Protein AF-A0A8H7V6P5-F1 (afdb_monomer_lite)

Organism: NCBI:txid64648

pLDDT: mean 72.49, std 21.85, range [33.12, 98.0]

Foldseek 3Di:
DDDPVVVVVLVVVVVVVVVVVVVVPPDPDDDDDDDDDDDDDDDDPPPDDDDDDDDDDDDDDDDDPPPPPPPDQDPVRVVVVVVSVVVVVVVVVVVVLVVLQVVQPPHDPPPPDPVVSVVSSVVSVVVVVVVVVVVVVVVVVVCVVVVVD

Sequence (149 aa):
MFSEAEQNKLQSFLTDLEQDHFSQHQNIAESSTSKKRKDHKRKTPYDRKSNSPEEEFTSGRTGRARKQAHELLSEDQKKANHIASEQKRRANIKIGFDQLVDMVPTLDGSHRSESLVLQKSVDYIRDLVKDKDGLKERVRELQALLGEL

Secondary structure (DSSP, 8-state):
---HHHHHHHHHHHHHHHHHHHTTTT--S---------------TT------------------------PPPPHHHHHHHHHHHHHHHHHHHHHHHHHHHHH-TT--TT---HHHHHHHHHHHHHHHHHHHHHHHHHHHHHHHHTT--

InterPro domains:
  IPR011598 Myc-type, basic helix-loop-helix (bHLH) domain [PF00010] (78-128)
  IPR011598 Myc-type, basic helix-loop-helix (bHLH) domain [PS50888] (77-128)
  IPR011598 Myc-type, basic helix-loop-helix (bHLH) domain [SM00353] (83-134)
  IPR036638 Helix-loop-helix DNA-binding domain superfamily [G3DSA:4.10.280.10] (66-144)
  IPR036638 Helix-loop-helix DNA-binding domain superfamily [SSF47459] (76-144)
  IPR052207 Max-like/E-box-binding transcription factors [PTHR15741] (22-149)

Radius of gyration: 27.98 Å; chains: 1; bounding box: 69×54×68 Å

Structure (mmCIF, N/CA/C/O backbone):
data_AF-A0A8H7V6P5-F1
#
_entry.id   AF-A0A8H7V6P5-F1
#
loop_
_atom_site.group_PDB
_atom_site.id
_atom_site.type_symbol
_atom_site.label_atom_id
_atom_site.label_alt_id
_atom_site.label_comp_id
_atom_site.label_asym_id
_atom_site.label_entity_id
_atom_site.label_seq_id
_atom_site.pdbx_PDB_ins_code
_atom_site.Cartn_x
_atom_site.Cartn_y
_atom_site.Cartn_z
_atom_site.occupancy
_atom_site.B_iso_or_equiv
_atom_site.auth_seq_id
_atom_site.auth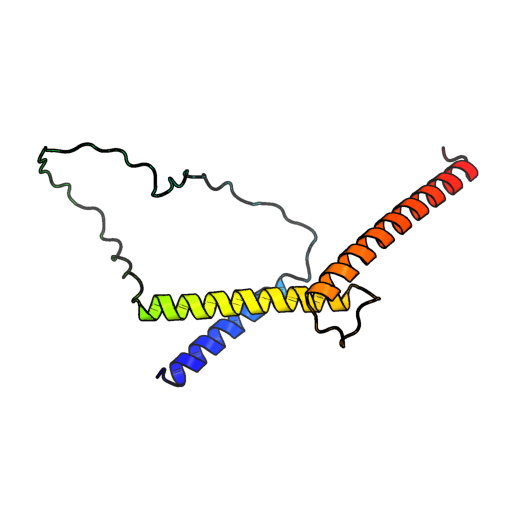_comp_id
_atom_site.auth_asym_id
_atom_site.auth_atom_id
_atom_site.pdbx_PDB_model_num
ATOM 1 N N . MET A 1 1 ? 26.527 -8.865 -29.027 1.00 46.03 1 MET A N 1
ATOM 2 C CA . MET A 1 1 ? 25.716 -9.715 -28.130 1.00 46.03 1 MET A CA 1
ATOM 3 C C . MET A 1 1 ? 26.620 -10.126 -26.983 1.00 46.03 1 MET A C 1
ATOM 5 O O . MET A 1 1 ? 27.758 -10.474 -27.267 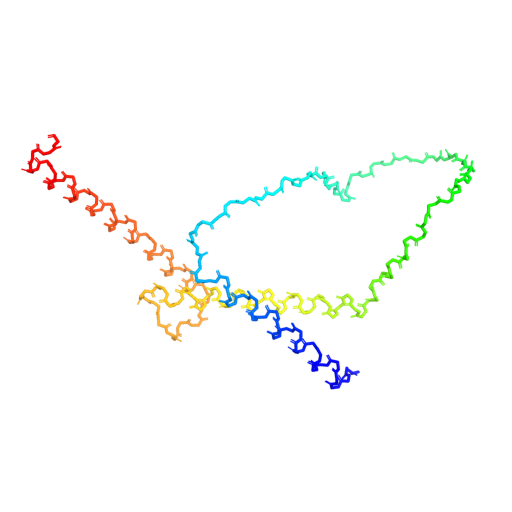1.00 46.03 1 MET A O 1
ATOM 9 N N . PHE A 1 2 ? 26.177 -9.990 -25.732 1.00 58.06 2 PHE A N 1
ATOM 10 C CA . PHE A 1 2 ? 26.990 -10.363 -24.567 1.00 58.06 2 PHE A CA 1
ATOM 11 C C . PHE A 1 2 ? 27.263 -11.861 -24.560 1.00 58.06 2 PHE A C 1
ATOM 13 O O . PHE A 1 2 ? 26.375 -12.643 -24.910 1.00 58.06 2 PHE A O 1
ATOM 20 N N . SER A 1 3 ? 28.470 -12.238 -24.147 1.00 76.69 3 SER A N 1
ATOM 21 C CA . SER A 1 3 ? 28.814 -13.644 -23.973 1.00 76.69 3 SER A CA 1
ATOM 22 C C . SER A 1 3 ? 28.005 -14.247 -22.824 1.00 76.69 3 SER A C 1
ATOM 24 O O . SER A 1 3 ? 27.637 -13.567 -21.864 1.00 76.69 3 SER A O 1
ATOM 26 N N . GLU A 1 4 ? 27.728 -15.542 -22.909 1.00 70.31 4 GLU A N 1
ATOM 27 C CA . GLU A 1 4 ? 26.995 -16.286 -21.880 1.00 70.31 4 GLU A CA 1
ATOM 28 C C . GLU A 1 4 ? 27.683 -16.189 -20.503 1.00 70.31 4 GLU A C 1
ATOM 30 O O . GLU A 1 4 ? 27.028 -16.084 -19.470 1.00 70.31 4 GLU A O 1
ATOM 35 N N . ALA A 1 5 ? 29.016 -16.077 -20.489 1.00 71.31 5 ALA A N 1
ATOM 36 C CA . ALA A 1 5 ? 29.808 -15.865 -19.280 1.00 71.31 5 ALA A CA 1
ATOM 37 C C . ALA A 1 5 ? 29.529 -14.514 -18.595 1.00 71.31 5 ALA A C 1
ATOM 39 O O . ALA A 1 5 ? 29.491 -14.436 -17.367 1.00 71.31 5 ALA A O 1
ATOM 40 N N . GLU A 1 6 ? 29.307 -13.445 -19.363 1.00 67.31 6 GLU A N 1
ATOM 41 C CA . GLU A 1 6 ? 28.990 -12.120 -18.816 1.00 67.31 6 GLU A CA 1
ATOM 42 C C . GLU A 1 6 ? 27.557 -12.058 -18.289 1.00 67.31 6 GLU A C 1
ATOM 44 O O . GLU A 1 6 ? 27.307 -11.439 -17.254 1.00 67.31 6 GLU A O 1
ATOM 49 N N . GLN A 1 7 ? 26.628 -12.747 -18.955 1.00 68.81 7 GLN A N 1
ATOM 50 C CA . GLN A 1 7 ? 25.246 -12.871 -18.490 1.00 68.81 7 GLN A CA 1
ATOM 51 C C . GLN A 1 7 ? 25.179 -13.661 -17.180 1.00 68.81 7 GLN A C 1
ATOM 53 O O . GLN A 1 7 ? 24.533 -13.216 -16.234 1.00 68.81 7 GLN A O 1
ATOM 58 N N . ASN A 1 8 ? 25.929 -14.760 -17.081 1.00 70.88 8 ASN A N 1
ATOM 59 C CA . ASN A 1 8 ? 26.011 -15.561 -15.861 1.00 70.88 8 ASN A CA 1
ATOM 60 C C . ASN A 1 8 ? 26.677 -14.799 -14.711 1.00 70.88 8 ASN A C 1
ATOM 62 O O . ASN A 1 8 ? 26.223 -14.897 -13.577 1.00 70.88 8 ASN A O 1
ATOM 66 N N . LYS A 1 9 ? 27.695 -13.978 -14.994 1.00 72.56 9 LYS A N 1
ATOM 67 C CA . LYS A 1 9 ? 28.352 -13.138 -13.980 1.00 72.56 9 LYS A CA 1
ATOM 68 C C . LYS A 1 9 ? 27.453 -12.008 -13.469 1.00 72.56 9 LYS A C 1
ATOM 70 O O . LYS A 1 9 ? 27.535 -11.631 -12.303 1.00 72.56 9 LYS A O 1
ATOM 75 N N . LEU A 1 10 ? 26.594 -11.461 -14.329 1.00 66.62 10 LEU A N 1
ATOM 76 C CA . LEU A 1 10 ? 25.586 -10.478 -13.926 1.00 66.62 10 LEU A CA 1
ATOM 77 C C . LEU A 1 10 ? 24.450 -11.131 -13.136 1.00 66.62 10 LEU A C 1
ATOM 79 O O . LEU A 1 10 ? 24.014 -10.566 -12.139 1.00 66.62 10 LEU A O 1
ATOM 83 N N . GLN A 1 11 ? 24.011 -12.324 -13.538 1.00 70.19 11 GLN A N 1
ATOM 84 C CA . GLN A 1 11 ? 23.013 -13.101 -12.803 1.00 70.19 11 GLN A CA 1
ATOM 85 C C . GLN A 1 11 ? 23.523 -13.515 -11.421 1.00 70.19 11 GLN A C 1
ATOM 87 O O . GLN A 1 11 ? 22.825 -13.302 -10.432 1.00 70.19 11 GLN A O 1
ATOM 92 N N . SER A 1 12 ? 24.760 -14.010 -11.319 1.00 72.06 12 SER A N 1
ATOM 93 C CA . SER A 1 12 ? 25.358 -14.354 -10.027 1.00 72.06 12 SER A CA 1
ATOM 94 C C . SER A 1 12 ? 25.499 -13.121 -9.133 1.00 72.06 12 SER A C 1
ATOM 96 O O . SER A 1 12 ? 25.123 -13.169 -7.971 1.00 72.06 12 SER A O 1
ATOM 98 N N . PHE A 1 13 ? 25.928 -11.979 -9.684 1.00 73.94 13 PHE A N 1
ATOM 99 C CA . PHE A 1 13 ? 26.029 -10.727 -8.929 1.00 73.94 13 PHE A CA 1
ATOM 100 C C . PHE A 1 13 ? 24.670 -10.213 -8.432 1.00 73.94 13 PHE A C 1
ATOM 102 O O . PHE A 1 13 ? 24.579 -9.694 -7.325 1.00 73.94 13 PHE A O 1
ATOM 109 N N . LEU A 1 14 ? 23.609 -10.347 -9.232 1.00 65.00 14 LEU A N 1
ATOM 110 C CA . LEU A 1 14 ? 22.256 -9.981 -8.809 1.00 65.00 14 LEU A CA 1
ATOM 111 C C . LEU A 1 14 ? 21.725 -10.923 -7.720 1.00 65.00 14 LEU A C 1
ATOM 113 O O . LEU A 1 14 ? 21.106 -10.440 -6.776 1.00 65.00 14 LEU A O 1
ATOM 117 N N . THR A 1 15 ? 22.026 -12.219 -7.822 1.00 70.38 15 THR A N 1
ATOM 118 C CA . THR A 1 15 ? 21.605 -13.250 -6.859 1.00 70.38 15 THR A CA 1
ATOM 119 C C . THR A 1 15 ? 22.323 -13.094 -5.513 1.00 70.38 15 THR A C 1
ATOM 121 O O . THR A 1 15 ? 21.679 -13.092 -4.466 1.00 70.38 15 THR A O 1
ATOM 124 N N . ASP A 1 16 ? 23.640 -12.864 -5.524 1.00 67.44 16 ASP A N 1
ATOM 125 C CA . ASP A 1 16 ? 24.440 -12.648 -4.308 1.00 67.44 16 ASP A CA 1
ATOM 126 C C . ASP A 1 16 ? 23.986 -11.385 -3.546 1.00 67.44 16 ASP A C 1
ATOM 128 O O . ASP A 1 16 ? 23.982 -11.349 -2.317 1.00 67.44 16 ASP A O 1
ATOM 132 N N . LEU A 1 17 ? 23.531 -10.352 -4.265 1.00 58.09 17 LEU A N 1
ATOM 133 C CA . LEU A 1 17 ? 22.974 -9.130 -3.672 1.00 58.09 17 LEU A CA 1
ATOM 134 C C . LEU A 1 17 ? 21.540 -9.283 -3.148 1.00 58.09 17 LEU A C 1
ATOM 136 O O . LEU A 1 17 ? 21.101 -8.462 -2.342 1.00 58.09 17 LEU A O 1
ATOM 140 N N . GLU A 1 18 ? 20.795 -10.282 -3.613 1.00 58.38 18 GLU A N 1
ATOM 141 C CA . GLU A 1 18 ? 19.453 -10.603 -3.119 1.00 58.38 18 GLU A CA 1
ATOM 142 C C . GLU A 1 18 ? 19.533 -11.301 -1.747 1.00 58.38 18 GLU A C 1
ATOM 144 O O . GLU A 1 18 ? 18.703 -11.064 -0.866 1.00 58.38 18 GLU A O 1
ATOM 149 N N . GLN A 1 19 ? 20.607 -12.063 -1.512 1.00 57.09 19 GLN A N 1
ATOM 150 C CA . GLN A 1 19 ? 20.870 -12.778 -0.259 1.00 57.09 19 GLN A CA 1
ATOM 151 C C . GLN A 1 19 ? 21.160 -11.848 0.937 1.00 57.09 19 GLN A C 1
ATOM 153 O O . GLN A 1 19 ? 20.734 -12.133 2.061 1.00 57.09 19 GLN A O 1
ATOM 158 N N . ASP A 1 20 ? 21.782 -10.689 0.698 1.00 49.03 20 ASP A N 1
ATOM 159 C CA . ASP A 1 20 ? 22.029 -9.666 1.729 1.00 49.03 20 ASP A CA 1
ATOM 160 C C . ASP A 1 20 ? 20.733 -9.013 2.256 1.00 49.03 20 ASP A C 1
ATOM 162 O O . ASP A 1 20 ? 20.680 -8.552 3.400 1.00 49.03 20 ASP A O 1
ATOM 166 N N . HIS A 1 21 ? 19.656 -9.001 1.461 1.00 54.16 21 HIS A N 1
ATOM 167 C CA . HIS A 1 21 ? 18.369 -8.420 1.862 1.00 54.16 21 HIS A CA 1
ATOM 168 C C . HIS A 1 21 ? 17.497 -9.378 2.692 1.00 54.16 21 HIS A C 1
ATOM 170 O O . HIS A 1 21 ? 16.673 -8.911 3.479 1.00 54.16 21 HIS A O 1
ATOM 176 N N . PHE A 1 22 ? 17.704 -10.697 2.587 1.00 46.94 22 PHE A N 1
ATOM 177 C CA . PHE A 1 22 ? 16.963 -11.685 3.384 1.00 46.94 22 PHE A CA 1
ATOM 178 C C . PHE A 1 22 ? 17.446 -11.740 4.846 1.00 46.94 22 PHE A C 1
ATOM 180 O O . PHE A 1 22 ? 16.656 -11.982 5.757 1.00 46.94 22 PHE A O 1
ATOM 187 N N . SER A 1 23 ? 18.723 -11.427 5.102 1.00 41.47 23 SER A N 1
ATOM 188 C CA . SER A 1 23 ? 19.308 -11.497 6.453 1.00 41.47 23 SER A CA 1
ATOM 189 C C . SER A 1 23 ? 19.011 -10.280 7.344 1.00 41.47 23 SER A C 1
ATOM 191 O O . SER A 1 23 ? 19.127 -10.381 8.564 1.00 41.47 23 SER A O 1
ATOM 193 N N . GLN A 1 24 ? 18.597 -9.131 6.789 1.00 48.16 24 GLN A N 1
ATOM 194 C CA . GLN A 1 24 ? 18.279 -7.943 7.603 1.00 48.16 24 GLN A CA 1
ATOM 195 C C . GLN A 1 24 ? 16.867 -7.943 8.211 1.00 48.16 24 GLN A C 1
ATOM 197 O O . GLN A 1 24 ? 16.612 -7.178 9.138 1.00 48.16 24 GLN A O 1
ATOM 202 N N . HIS A 1 25 ? 15.951 -8.804 7.760 1.00 52.47 25 HIS A N 1
ATOM 203 C CA . HIS A 1 25 ? 14.535 -8.719 8.145 1.00 52.47 25 HIS A CA 1
ATOM 204 C C . HIS A 1 25 ? 14.090 -9.650 9.287 1.00 52.47 25 HIS A C 1
ATOM 206 O O . HIS A 1 25 ? 12.899 -9.913 9.428 1.00 52.47 25 HIS A O 1
ATOM 212 N N . GLN A 1 26 ? 15.007 -10.078 10.164 1.00 47.31 26 GLN A N 1
ATOM 213 C CA . GLN A 1 26 ? 14.635 -10.684 11.457 1.00 47.31 26 GLN A CA 1
ATOM 214 C C . GLN A 1 26 ? 14.939 -9.828 12.696 1.00 47.31 26 GLN A C 1
ATOM 216 O O . GLN A 1 26 ? 14.589 -10.239 13.794 1.00 47.31 26 GLN A O 1
ATOM 221 N N . ASN A 1 27 ? 15.508 -8.625 12.565 1.00 45.28 27 ASN A N 1
ATOM 222 C CA . ASN A 1 27 ? 15.799 -7.776 13.728 1.00 45.28 27 ASN A CA 1
ATOM 223 C C . ASN A 1 27 ? 15.503 -6.295 13.437 1.00 45.28 27 ASN A C 1
ATOM 225 O O . ASN A 1 27 ? 16.402 -5.519 13.132 1.00 45.28 27 ASN A O 1
ATOM 229 N N . ILE A 1 28 ? 14.231 -5.890 13.542 1.00 46.59 28 ILE A N 1
ATOM 230 C CA . ILE A 1 28 ? 13.832 -4.470 13.6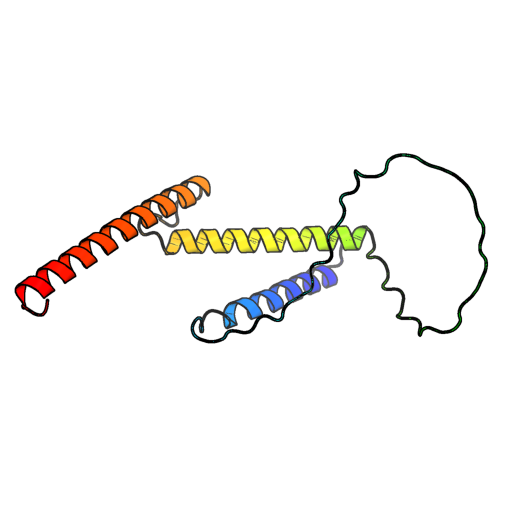27 1.00 46.59 28 ILE A CA 1
ATOM 231 C C . ILE A 1 28 ? 13.448 -4.171 15.080 1.00 46.59 28 ILE A C 1
ATOM 233 O O . ILE A 1 28 ? 12.313 -3.848 15.412 1.00 46.59 28 ILE A O 1
ATOM 237 N N . ALA A 1 29 ? 14.418 -4.321 15.967 1.00 43.47 29 ALA A N 1
ATOM 238 C CA . ALA A 1 29 ? 14.453 -3.659 17.257 1.00 43.47 29 ALA A CA 1
ATOM 239 C C . ALA A 1 29 ? 15.937 -3.474 17.572 1.00 43.47 29 ALA A C 1
ATOM 241 O O . ALA A 1 29 ? 16.688 -4.437 17.539 1.00 43.47 29 ALA A O 1
ATOM 242 N N . GLU A 1 30 ? 16.340 -2.232 17.836 1.00 44.62 30 GLU A N 1
ATOM 243 C CA . GLU A 1 30 ? 17.693 -1.841 18.258 1.00 44.62 30 GLU A CA 1
ATOM 244 C C . GLU A 1 30 ? 18.752 -1.730 17.143 1.00 44.62 30 GLU A C 1
ATOM 246 O O . GLU A 1 30 ? 19.483 -2.656 16.819 1.00 44.62 30 GLU A O 1
ATOM 251 N N . SER A 1 31 ? 18.920 -0.519 16.600 1.00 33.12 31 SER A N 1
ATOM 252 C CA . SER A 1 31 ? 20.151 0.256 16.833 1.00 33.12 31 SER A CA 1
ATOM 253 C C . SER A 1 31 ? 20.241 1.468 15.901 1.00 33.12 31 SER A C 1
ATOM 255 O O . SER A 1 31 ? 20.385 1.392 14.681 1.00 33.12 31 SER A O 1
ATOM 257 N N . SER A 1 32 ? 20.179 2.632 16.529 1.00 43.91 32 SER A N 1
ATOM 258 C CA . SER A 1 32 ? 20.582 3.930 16.012 1.00 43.91 32 SER A CA 1
ATOM 259 C C . SER A 1 32 ? 22.089 3.998 15.731 1.00 43.91 32 SER A C 1
ATOM 261 O O . SER A 1 32 ? 22.877 3.703 16.619 1.00 43.91 32 SER A O 1
ATOM 263 N N . THR A 1 33 ? 22.500 4.510 14.563 1.00 40.19 33 THR A N 1
ATOM 264 C CA . THR A 1 33 ? 23.521 5.580 14.416 1.00 40.19 33 THR A CA 1
ATOM 265 C C . THR A 1 33 ? 23.753 5.918 12.934 1.00 40.19 33 THR A C 1
ATOM 267 O O . THR A 1 33 ? 24.502 5.252 12.227 1.00 40.19 33 THR A O 1
ATOM 270 N N . SER A 1 34 ? 23.160 7.011 12.441 1.00 42.16 34 SER A N 1
ATOM 271 C CA . SER A 1 34 ? 23.482 7.553 11.110 1.00 42.16 34 SER A CA 1
ATOM 272 C C . SER A 1 34 ? 24.331 8.820 11.216 1.00 42.16 34 SER A C 1
ATOM 274 O O . SER A 1 34 ? 23.905 9.852 11.734 1.00 42.16 34 SER A O 1
ATOM 276 N N . LYS A 1 35 ? 25.567 8.717 10.714 1.00 44.09 35 LYS A N 1
ATOM 277 C CA . LYS A 1 35 ? 26.573 9.783 10.614 1.00 44.09 35 LYS A CA 1
ATOM 278 C C . LYS A 1 35 ? 26.090 10.911 9.688 1.00 44.09 35 LYS A C 1
ATOM 280 O O . LYS A 1 35 ? 25.768 10.681 8.525 1.00 44.09 35 LYS A O 1
ATOM 285 N N . LYS A 1 36 ? 26.121 12.145 10.201 1.00 40.69 36 LYS A N 1
ATOM 286 C CA . LYS A 1 36 ? 25.863 13.416 9.496 1.00 40.69 36 LYS A CA 1
ATOM 287 C C . LYS A 1 36 ? 26.733 13.533 8.230 1.00 40.69 36 LYS A C 1
ATOM 289 O O . LYS A 1 36 ? 27.952 13.669 8.332 1.00 40.69 36 LYS A O 1
ATOM 294 N N . ARG A 1 37 ? 26.128 13.531 7.038 1.00 47.56 37 ARG A N 1
ATOM 295 C CA . ARG A 1 37 ? 26.798 13.929 5.784 1.00 47.56 37 ARG A CA 1
ATOM 296 C C . ARG A 1 37 ? 26.503 15.411 5.518 1.00 47.56 37 ARG A C 1
ATOM 298 O O . ARG A 1 37 ? 25.374 15.849 5.686 1.00 47.56 37 ARG A O 1
ATOM 305 N N . LYS A 1 38 ? 27.533 16.192 5.167 1.00 43.31 38 LYS A N 1
ATOM 306 C CA . LYS A 1 38 ? 27.429 17.628 4.842 1.00 43.31 38 LYS A CA 1
ATOM 307 C C . LYS A 1 38 ? 26.786 17.819 3.465 1.00 43.31 38 LYS A C 1
ATOM 309 O O . LYS A 1 38 ? 27.406 17.473 2.459 1.00 43.31 38 LYS A O 1
ATOM 314 N N . ASP A 1 39 ? 25.613 18.441 3.430 1.00 43.81 39 ASP A N 1
ATOM 315 C CA . ASP A 1 39 ? 24.960 18.893 2.201 1.00 43.81 39 ASP A CA 1
ATOM 316 C C . ASP A 1 39 ? 25.795 19.967 1.493 1.00 43.81 39 ASP A C 1
ATOM 318 O O . ASP A 1 39 ? 25.996 21.069 2.003 1.00 43.81 39 ASP A O 1
ATOM 322 N N . HIS A 1 40 ? 26.281 19.653 0.293 1.00 50.56 40 HIS A N 1
ATOM 323 C CA . HIS A 1 40 ? 26.742 20.663 -0.656 1.00 50.56 40 HIS A CA 1
ATOM 324 C C . HIS A 1 40 ? 25.586 20.971 -1.609 1.00 50.56 40 HIS A C 1
ATOM 326 O O . HIS A 1 40 ? 25.172 20.108 -2.385 1.00 50.56 40 HIS A O 1
ATOM 332 N N . LYS A 1 41 ? 25.063 22.205 -1.536 1.00 49.69 41 LYS A N 1
ATOM 333 C CA . LYS A 1 41 ? 24.037 22.754 -2.439 1.00 49.69 41 LYS A CA 1
ATOM 334 C C . LYS A 1 41 ? 24.413 22.479 -3.902 1.00 49.69 41 LYS A C 1
ATOM 336 O O . LYS A 1 41 ? 25.325 23.105 -4.440 1.00 49.69 41 LYS A O 1
ATOM 341 N N . ARG A 1 42 ? 23.684 21.570 -4.554 1.00 45.53 42 ARG A N 1
ATOM 342 C CA . ARG A 1 42 ? 23.707 21.388 -6.010 1.00 45.53 42 ARG A CA 1
ATOM 343 C C . ARG A 1 42 ? 23.030 22.599 -6.657 1.00 45.53 42 ARG A C 1
ATOM 345 O O . ARG A 1 42 ? 21.831 22.788 -6.487 1.00 45.53 42 ARG A O 1
ATOM 352 N N . LYS A 1 43 ? 23.801 23.430 -7.362 1.00 47.28 43 LYS A N 1
ATOM 353 C CA . LYS A 1 43 ? 23.262 24.478 -8.242 1.00 47.28 43 LYS A CA 1
ATOM 354 C C . LYS A 1 43 ? 22.708 23.827 -9.513 1.00 47.28 43 LYS A C 1
ATOM 356 O O . LYS A 1 43 ? 23.331 22.917 -10.056 1.00 47.28 43 LYS A O 1
ATOM 361 N N . THR A 1 44 ? 21.533 24.269 -9.945 1.00 52.91 44 THR A N 1
ATOM 362 C CA . THR A 1 44 ? 20.838 23.805 -11.149 1.00 52.91 44 THR A CA 1
ATOM 363 C C . THR A 1 44 ? 21.413 24.489 -12.406 1.00 52.91 44 THR A C 1
ATOM 365 O O . THR A 1 44 ? 21.922 25.606 -12.306 1.00 52.91 44 THR A O 1
ATOM 368 N N . PRO A 1 45 ? 21.358 23.863 -13.598 1.00 56.16 45 PRO A N 1
ATOM 369 C CA . PRO A 1 45 ? 22.056 24.357 -14.798 1.00 56.16 45 PRO A CA 1
ATOM 370 C C . PRO A 1 45 ? 21.498 25.628 -15.468 1.00 56.16 45 PRO A C 1
ATOM 372 O O . PRO A 1 45 ? 22.028 26.027 -16.499 1.00 56.16 45 PRO A O 1
ATOM 375 N N . TYR A 1 46 ? 20.452 26.265 -14.932 1.00 46.31 46 TYR A N 1
ATOM 376 C CA . TYR A 1 46 ? 19.761 27.378 -15.606 1.00 46.31 46 TYR A CA 1
ATOM 377 C C . TYR A 1 46 ? 20.201 28.786 -15.158 1.00 46.31 46 TYR A C 1
ATOM 379 O O . TYR A 1 46 ? 19.800 29.769 -15.774 1.00 46.31 46 TYR A O 1
ATOM 387 N N . ASP A 1 47 ? 21.076 28.909 -14.154 1.00 54.97 47 ASP A N 1
ATOM 388 C CA . ASP A 1 47 ? 21.528 30.203 -13.614 1.00 54.97 47 ASP A CA 1
ATOM 389 C C . ASP A 1 47 ? 22.911 30.638 -14.136 1.00 54.97 47 ASP A C 1
ATOM 391 O O . ASP A 1 47 ? 23.873 30.773 -13.374 1.00 54.97 47 ASP A O 1
ATOM 395 N N . ARG A 1 48 ? 23.047 30.908 -15.443 1.00 48.59 48 ARG A N 1
ATOM 396 C CA . ARG A 1 48 ? 24.224 31.651 -15.937 1.00 48.59 48 ARG A CA 1
ATOM 397 C C . ARG A 1 48 ? 23.853 32.764 -16.913 1.00 48.59 48 ARG A C 1
ATOM 399 O O . ARG A 1 48 ? 23.814 32.584 -18.125 1.00 48.59 48 ARG A O 1
ATOM 406 N N . LYS A 1 49 ? 23.631 33.948 -16.338 1.00 42.09 49 LYS A N 1
ATOM 407 C CA . LYS A 1 49 ? 23.613 35.244 -17.025 1.00 42.09 49 LYS A CA 1
ATOM 408 C C . LYS A 1 49 ? 25.038 35.598 -17.503 1.00 42.09 49 LYS A C 1
ATOM 410 O O . LYS A 1 49 ? 25.997 35.480 -16.747 1.00 42.09 49 LYS A O 1
ATOM 415 N N . SER A 1 50 ? 25.113 36.001 -18.769 1.00 45.16 50 SER A N 1
ATOM 416 C CA . SER A 1 50 ? 26.184 36.682 -19.520 1.00 45.16 50 SER A CA 1
ATOM 417 C C . SER A 1 50 ? 27.266 37.437 -18.723 1.00 45.16 50 SER A C 1
ATOM 419 O O . SER A 1 50 ? 26.934 38.390 -18.023 1.00 45.16 50 SER A O 1
ATOM 421 N N . ASN A 1 51 ? 28.545 37.100 -18.960 1.00 35.41 51 ASN A N 1
ATOM 422 C CA . ASN A 1 51 ? 29.601 38.050 -19.369 1.00 35.41 51 ASN A CA 1
ATOM 423 C C . ASN A 1 51 ? 30.902 37.314 -19.775 1.00 35.41 51 ASN A C 1
ATOM 425 O O . ASN A 1 51 ? 31.285 36.331 -19.144 1.00 35.41 51 ASN A O 1
ATOM 429 N N . SER A 1 52 ? 31.563 37.820 -20.818 1.00 39.19 52 SER A N 1
ATOM 430 C CA . SER A 1 52 ? 32.925 37.503 -21.311 1.00 39.19 52 SER A CA 1
ATOM 431 C C . SER A 1 52 ? 33.745 38.818 -21.291 1.00 39.19 52 SER A C 1
ATOM 433 O O . SER A 1 52 ? 33.085 39.856 -21.164 1.00 39.19 52 SER A O 1
ATOM 435 N N . PRO A 1 53 ? 35.078 38.880 -21.530 1.00 53.81 53 PRO A N 1
ATOM 436 C CA . PRO A 1 53 ? 36.120 37.841 -21.634 1.00 53.81 53 PRO A CA 1
ATOM 437 C C . PRO A 1 53 ? 37.434 38.178 -20.846 1.00 53.81 53 PRO A C 1
ATOM 439 O O . PRO A 1 53 ? 37.528 39.216 -20.204 1.00 53.81 53 PRO A O 1
ATOM 442 N N . GLU A 1 54 ? 38.440 37.299 -20.988 1.00 36.44 54 GLU A N 1
ATOM 443 C CA . GLU A 1 54 ? 39.902 37.476 -20.766 1.00 36.44 54 GLU A CA 1
ATOM 444 C C . GLU A 1 54 ? 40.501 37.334 -19.350 1.00 36.44 54 GLU A C 1
ATOM 446 O O . GLU A 1 54 ? 40.060 37.964 -18.396 1.00 36.44 54 GLU A O 1
ATOM 451 N N . GLU A 1 55 ? 41.506 36.444 -19.250 1.00 34.47 55 GLU A N 1
ATOM 452 C CA . GLU A 1 55 ? 42.830 36.613 -18.602 1.00 34.47 55 GLU A CA 1
ATOM 453 C C . GLU A 1 55 ? 43.520 35.231 -18.484 1.00 34.47 55 GLU A C 1
ATOM 455 O O . GLU A 1 55 ? 43.007 34.289 -17.870 1.00 34.47 55 GLU A O 1
ATOM 460 N N . GLU A 1 56 ? 44.684 35.102 -19.124 1.00 41.19 56 GLU A N 1
ATOM 461 C CA . GLU A 1 56 ? 45.608 33.970 -19.011 1.00 41.19 56 GLU A CA 1
ATOM 462 C C . GLU A 1 56 ? 46.257 33.932 -17.621 1.00 41.19 56 GLU A C 1
ATOM 464 O O . GLU A 1 56 ? 46.778 34.941 -17.165 1.00 41.19 56 GLU A O 1
ATOM 469 N N . PHE A 1 57 ? 46.356 32.758 -16.984 1.00 39.59 57 PHE A N 1
ATOM 470 C CA . PHE A 1 57 ? 47.357 32.542 -15.932 1.00 39.59 57 PHE A CA 1
ATOM 471 C C . PHE A 1 57 ? 47.954 31.138 -15.996 1.00 39.59 57 PHE A C 1
ATOM 473 O O . PHE A 1 57 ? 47.339 30.126 -15.654 1.00 39.59 57 PHE A O 1
ATOM 480 N N . THR A 1 58 ? 49.221 31.105 -16.396 1.00 47.38 58 THR A N 1
ATOM 481 C CA . THR A 1 58 ? 50.154 30.008 -16.168 1.00 47.38 58 THR A CA 1
ATOM 482 C C . THR A 1 58 ? 50.443 29.862 -14.672 1.00 47.38 58 THR A C 1
ATOM 484 O O . THR A 1 58 ? 50.743 30.850 -14.005 1.00 47.38 58 THR A O 1
ATOM 487 N N . SER A 1 59 ? 50.450 28.643 -14.137 1.00 39.75 59 SER A N 1
ATOM 488 C CA . SER A 1 59 ? 51.523 28.166 -13.244 1.00 39.75 59 SER A CA 1
ATOM 489 C C . SER A 1 59 ? 51.241 26.746 -12.765 1.00 39.75 59 SER A C 1
ATOM 491 O O . SER A 1 59 ? 50.189 26.420 -12.216 1.00 39.75 59 SER A O 1
ATOM 493 N N . GLY A 1 60 ? 52.226 25.881 -12.990 1.00 43.94 60 GLY A N 1
ATOM 494 C CA . GLY A 1 60 ? 52.222 24.520 -12.491 1.00 43.94 60 GLY A CA 1
ATOM 495 C C . GLY A 1 60 ? 52.284 24.471 -10.967 1.00 43.94 60 GLY A C 1
ATOM 496 O O . GLY A 1 60 ? 52.958 25.271 -10.320 1.00 43.94 60 GLY A O 1
ATOM 497 N N . ARG A 1 61 ? 51.643 23.449 -10.398 1.00 43.62 61 ARG A N 1
ATOM 498 C CA . ARG A 1 61 ? 52.010 22.915 -9.088 1.00 43.62 61 ARG A CA 1
ATOM 499 C C . ARG A 1 61 ? 52.128 21.404 -9.163 1.00 43.62 61 ARG A C 1
ATOM 501 O O . ARG A 1 61 ? 51.239 20.682 -9.605 1.00 43.62 61 ARG A O 1
ATOM 508 N N . THR A 1 62 ? 53.308 20.992 -8.750 1.00 45.00 62 THR A N 1
ATOM 509 C CA . THR A 1 62 ? 53.864 19.658 -8.655 1.00 45.00 62 THR A CA 1
ATOM 510 C C . THR A 1 62 ? 53.049 18.740 -7.741 1.00 45.00 62 THR A C 1
ATOM 512 O O . THR A 1 62 ? 52.514 19.151 -6.714 1.00 45.00 62 THR A O 1
ATOM 515 N N . GLY A 1 63 ? 52.999 17.461 -8.126 1.00 49.12 63 GLY A N 1
ATOM 516 C CA . GLY A 1 63 ? 52.976 16.329 -7.199 1.00 49.12 63 GLY A CA 1
ATOM 517 C C . GLY A 1 63 ? 51.777 16.197 -6.258 1.00 49.12 63 GLY A C 1
ATOM 518 O O . GLY A 1 63 ? 51.938 16.253 -5.043 1.00 49.12 63 GLY A O 1
ATOM 519 N N . ARG A 1 64 ? 50.596 15.866 -6.789 1.00 47.62 64 ARG A N 1
ATOM 520 C CA . ARG A 1 64 ? 49.640 15.021 -6.054 1.00 47.62 64 ARG A CA 1
ATOM 521 C C . ARG A 1 64 ? 49.621 13.653 -6.713 1.00 47.62 64 ARG A C 1
ATOM 523 O O . ARG A 1 64 ? 49.395 13.564 -7.917 1.00 47.62 64 ARG A O 1
ATOM 530 N N . ALA A 1 65 ? 49.901 12.620 -5.917 1.00 52.50 65 ALA A N 1
ATOM 531 C CA . ALA A 1 65 ? 49.843 11.220 -6.311 1.00 52.50 65 ALA A CA 1
ATOM 532 C C . ALA A 1 65 ? 48.636 10.988 -7.223 1.00 52.50 65 ALA A C 1
ATOM 534 O O . ALA A 1 65 ? 47.500 11.298 -6.849 1.00 52.50 65 ALA A O 1
ATOM 535 N N . ARG A 1 66 ? 48.917 10.511 -8.440 1.00 54.69 66 ARG A N 1
ATOM 536 C CA . ARG A 1 66 ? 47.920 10.170 -9.449 1.00 54.69 66 ARG A CA 1
ATOM 537 C C . ARG A 1 66 ? 47.005 9.109 -8.846 1.00 54.69 66 ARG A C 1
ATOM 539 O O . ARG A 1 66 ? 47.305 7.922 -8.912 1.00 54.69 66 ARG A O 1
ATOM 546 N N . LYS A 1 67 ? 45.887 9.527 -8.247 1.00 56.50 67 LYS A N 1
ATOM 547 C CA . LYS A 1 67 ? 44.720 8.653 -8.180 1.00 56.50 67 LYS A CA 1
ATOM 548 C C . LYS A 1 67 ? 44.457 8.291 -9.631 1.00 56.50 67 LYS A C 1
ATOM 550 O O . LYS A 1 67 ? 44.276 9.202 -10.439 1.00 56.50 67 LYS A O 1
ATOM 555 N N . GLN A 1 68 ? 44.592 7.005 -9.951 1.00 56.12 68 GLN A N 1
ATOM 556 C CA . GLN A 1 68 ? 44.304 6.471 -11.276 1.00 56.12 68 GLN A CA 1
ATOM 557 C C . GLN A 1 68 ? 42.999 7.120 -11.719 1.00 56.12 68 GLN A C 1
ATOM 559 O O . GLN A 1 68 ? 42.025 7.095 -10.961 1.00 56.12 68 GLN A O 1
ATOM 564 N N . ALA A 1 69 ? 43.045 7.843 -12.839 1.00 53.72 69 ALA A N 1
ATOM 565 C CA . ALA A 1 69 ? 41.868 8.486 -13.387 1.00 53.72 69 ALA A CA 1
ATOM 566 C C . ALA A 1 69 ? 40.827 7.380 -13.511 1.00 53.72 69 ALA A C 1
ATOM 568 O O . ALA A 1 69 ? 41.029 6.448 -14.281 1.00 53.72 69 ALA A O 1
ATOM 569 N N . HIS A 1 70 ? 39.804 7.415 -12.655 1.00 59.31 70 HIS A N 1
ATOM 570 C CA . HIS A 1 70 ? 38.710 6.466 -12.730 1.00 59.31 70 HIS A CA 1
ATOM 571 C C . HIS A 1 70 ? 38.169 6.620 -14.143 1.00 59.31 70 HIS A C 1
ATOM 573 O O . HIS A 1 70 ? 37.644 7.689 -14.467 1.00 59.31 70 HIS A O 1
ATOM 579 N N . GLU A 1 71 ? 38.392 5.616 -14.992 1.00 65.62 71 GLU A N 1
ATOM 580 C CA . GLU A 1 71 ? 37.893 5.638 -16.356 1.00 65.62 71 GLU A CA 1
ATOM 581 C C . GLU A 1 71 ? 36.407 5.970 -16.275 1.00 65.62 71 GLU A C 1
ATOM 583 O O . GLU A 1 71 ? 35.645 5.394 -15.487 1.00 65.62 71 GLU A O 1
ATOM 588 N N . LEU A 1 72 ? 36.017 7.014 -16.998 1.00 74.94 72 LEU A N 1
ATOM 589 C CA . LEU A 1 72 ? 34.613 7.317 -17.187 1.00 74.94 72 LEU A CA 1
ATOM 590 C C . LEU A 1 72 ? 34.003 6.055 -17.797 1.00 74.94 72 LEU A C 1
ATOM 592 O O . LEU A 1 72 ? 34.514 5.564 -18.800 1.00 74.94 72 LEU A O 1
ATOM 596 N N . LEU A 1 73 ? 32.957 5.520 -17.159 1.00 76.06 73 LEU A N 1
ATOM 597 C CA . LEU A 1 73 ? 32.241 4.346 -17.656 1.00 76.06 73 LEU A CA 1
ATOM 598 C C . LEU A 1 73 ? 31.964 4.544 -19.153 1.00 76.06 73 LEU A C 1
ATOM 600 O O . LEU A 1 73 ? 31.465 5.608 -19.536 1.00 76.06 73 LEU A O 1
ATOM 604 N N . SER A 1 74 ? 32.286 3.546 -19.978 1.00 86.25 74 SER A N 1
ATOM 605 C CA . SER A 1 74 ? 31.930 3.569 -21.403 1.00 86.25 74 SER A CA 1
ATOM 606 C C . SER A 1 74 ? 30.425 3.810 -21.555 1.00 86.25 74 SER A C 1
ATOM 608 O O . SER A 1 74 ? 29.646 3.435 -20.676 1.00 86.25 74 SER A O 1
ATOM 610 N N . GLU A 1 75 ? 29.987 4.409 -22.661 1.00 85.75 75 GLU A N 1
ATOM 611 C CA . GLU A 1 75 ? 28.555 4.594 -22.935 1.00 85.75 75 GLU A CA 1
ATOM 612 C C . GLU A 1 75 ? 27.788 3.262 -22.881 1.00 85.75 75 GLU A C 1
ATOM 614 O O . GLU A 1 75 ? 26.699 3.195 -22.304 1.00 85.75 75 GLU A O 1
ATOM 619 N N . ASP A 1 76 ? 28.404 2.170 -23.342 1.00 86.88 76 ASP A N 1
ATOM 620 C CA . ASP A 1 76 ? 27.834 0.823 -23.233 1.00 86.88 76 ASP A CA 1
ATOM 621 C C . ASP A 1 76 ? 27.722 0.358 -21.776 1.00 86.88 76 ASP A C 1
ATOM 623 O O . ASP A 1 76 ? 26.713 -0.224 -21.369 1.00 86.88 76 ASP A O 1
ATOM 627 N N . GLN A 1 77 ? 28.725 0.674 -20.954 1.00 88.44 77 GLN A N 1
ATOM 628 C CA . GLN A 1 77 ? 28.743 0.326 -19.534 1.00 88.44 77 GLN A CA 1
ATOM 629 C C . GLN A 1 77 ? 27.731 1.157 -18.734 1.00 88.44 77 GLN A C 1
ATOM 631 O O . GLN A 1 77 ? 27.056 0.623 -17.852 1.00 88.44 77 GLN A O 1
ATOM 636 N N . LYS A 1 78 ? 27.567 2.444 -19.062 1.00 91.75 78 LYS A N 1
ATOM 637 C CA . LYS A 1 78 ? 26.517 3.300 -18.492 1.00 91.75 78 LYS A CA 1
ATOM 638 C C . LYS A 1 78 ? 25.134 2.769 -18.848 1.00 91.75 78 LYS A C 1
ATOM 640 O O . LYS A 1 78 ? 24.280 2.672 -17.970 1.00 91.75 78 LYS A O 1
ATOM 645 N N . LYS A 1 79 ? 24.919 2.382 -20.109 1.00 93.81 79 LYS A N 1
ATOM 646 C CA . LYS A 1 79 ? 23.652 1.807 -20.574 1.00 93.81 79 LYS A CA 1
ATOM 647 C C . LYS A 1 79 ? 23.334 0.495 -19.857 1.00 93.81 79 LYS A C 1
ATOM 649 O O . LYS A 1 79 ? 22.213 0.326 -19.379 1.00 93.81 79 LYS A O 1
ATOM 654 N N . ALA A 1 80 ? 24.316 -0.395 -19.720 1.00 91.38 80 ALA A N 1
ATOM 655 C CA . ALA A 1 80 ? 24.163 -1.645 -18.979 1.00 91.38 80 ALA A CA 1
ATOM 656 C C . ALA A 1 80 ? 23.831 -1.395 -17.498 1.00 91.38 80 ALA A C 1
ATOM 658 O O . ALA A 1 80 ? 22.881 -1.971 -16.969 1.00 91.38 80 ALA A O 1
ATOM 659 N N . ASN A 1 81 ? 24.557 -0.485 -16.841 1.00 93.69 81 ASN A N 1
ATOM 660 C CA . ASN A 1 81 ? 24.316 -0.158 -15.437 1.00 93.69 81 ASN A CA 1
ATOM 661 C C . ASN A 1 81 ? 22.945 0.499 -15.214 1.00 93.69 81 ASN A C 1
ATOM 663 O O . ASN A 1 81 ? 22.273 0.189 -14.232 1.00 93.69 81 ASN A O 1
ATOM 667 N N . HIS A 1 82 ? 22.501 1.354 -16.137 1.00 96.56 82 HIS A N 1
ATOM 668 C CA . HIS A 1 82 ? 21.170 1.954 -16.096 1.00 96.56 82 HIS A CA 1
ATOM 669 C C . HIS A 1 82 ? 20.068 0.889 -16.185 1.00 96.56 82 HIS A C 1
ATOM 671 O O . HIS A 1 82 ? 19.146 0.894 -15.372 1.00 96.56 82 HIS A O 1
ATOM 677 N N . ILE A 1 83 ? 20.179 -0.052 -17.130 1.00 95.12 83 ILE A N 1
ATOM 678 C CA . ILE A 1 83 ? 19.215 -1.153 -17.283 1.00 95.12 83 ILE A CA 1
ATOM 679 C C . ILE A 1 83 ? 19.171 -2.008 -16.013 1.00 95.12 83 ILE A C 1
ATOM 681 O O . ILE A 1 83 ? 18.088 -2.247 -15.484 1.00 95.12 83 ILE A O 1
ATOM 685 N N . ALA A 1 84 ? 20.332 -2.411 -15.491 1.00 94.62 84 ALA A N 1
ATOM 686 C CA . ALA A 1 84 ? 20.412 -3.218 -14.275 1.00 94.62 84 ALA A CA 1
ATOM 687 C C . ALA A 1 84 ? 19.825 -2.486 -13.054 1.00 94.62 84 ALA A C 1
ATOM 689 O O . ALA A 1 84 ? 19.055 -3.061 -12.285 1.00 94.62 84 ALA A O 1
ATOM 690 N N . SER A 1 85 ? 20.136 -1.195 -12.896 1.00 96.38 85 SER A N 1
ATOM 691 C CA . SER A 1 85 ? 19.621 -0.378 -11.790 1.00 96.38 85 SER A CA 1
ATOM 692 C C . SER A 1 85 ? 18.101 -0.227 -11.850 1.00 96.38 85 SER A C 1
ATOM 694 O O . SER A 1 85 ? 17.433 -0.312 -10.820 1.00 96.38 85 SER A O 1
ATOM 696 N N . GLU A 1 86 ? 17.537 -0.045 -13.044 1.00 97.75 86 GLU A N 1
ATOM 697 C CA . GLU A 1 86 ? 16.088 0.066 -13.220 1.00 97.75 86 GLU A CA 1
ATOM 698 C C . GLU A 1 86 ? 15.379 -1.282 -13.037 1.00 97.75 86 GLU A C 1
ATOM 700 O O . GLU A 1 86 ? 14.316 -1.329 -12.421 1.00 97.75 86 GLU A O 1
ATOM 705 N N . GLN A 1 87 ? 15.972 -2.391 -13.491 1.00 97.19 87 GLN A N 1
ATOM 706 C CA . GLN A 1 87 ? 15.455 -3.735 -13.211 1.00 97.19 87 GLN A CA 1
ATOM 707 C C . GLN A 1 87 ? 15.396 -4.001 -11.705 1.00 97.19 87 GLN A C 1
ATOM 709 O O . GLN A 1 87 ? 14.339 -4.380 -11.201 1.00 97.19 87 GLN A O 1
ATOM 714 N N . LYS A 1 88 ? 16.481 -3.709 -10.973 1.00 94.75 88 LYS A N 1
ATOM 715 C CA . LY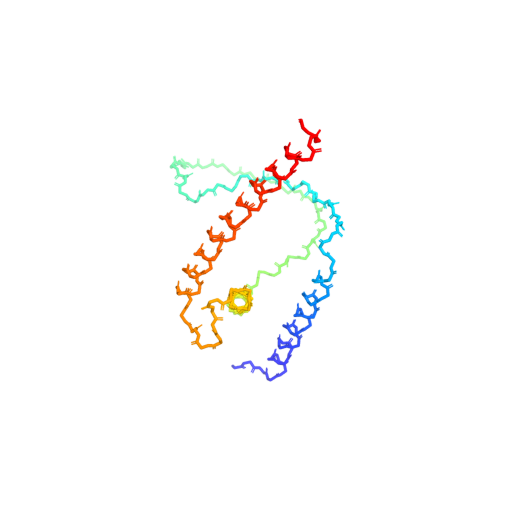S A 1 88 ? 16.507 -3.812 -9.507 1.00 94.75 88 LYS A CA 1
ATOM 716 C C . LYS A 1 88 ? 15.434 -2.933 -8.866 1.00 94.75 88 LYS A C 1
ATOM 718 O O . LYS A 1 88 ? 14.691 -3.390 -8.002 1.00 94.75 88 LYS A O 1
ATOM 723 N N . ARG A 1 89 ? 15.311 -1.674 -9.302 1.00 98.00 89 ARG A N 1
ATOM 724 C CA . ARG A 1 89 ? 14.278 -0.761 -8.795 1.00 98.00 89 ARG A CA 1
ATOM 725 C C . ARG A 1 89 ? 12.871 -1.335 -9.000 1.00 98.00 89 ARG A C 1
ATOM 727 O O . ARG A 1 89 ? 12.072 -1.299 -8.069 1.00 98.00 89 ARG A O 1
ATOM 734 N N . ARG A 1 90 ? 12.570 -1.871 -10.187 1.00 97.75 90 ARG A N 1
ATOM 735 C CA . ARG A 1 90 ? 11.263 -2.476 -10.499 1.00 97.75 90 ARG A CA 1
ATOM 736 C C . ARG A 1 90 ? 10.992 -3.741 -9.691 1.00 97.75 90 ARG A C 1
ATOM 738 O O . ARG A 1 90 ? 9.881 -3.890 -9.194 1.00 97.75 90 ARG A O 1
ATOM 745 N N . ALA A 1 91 ? 11.991 -4.606 -9.520 1.00 95.94 91 ALA A N 1
ATOM 746 C CA . ALA A 1 91 ? 11.875 -5.799 -8.684 1.00 95.94 91 ALA A CA 1
ATOM 747 C C . ALA A 1 91 ? 11.541 -5.428 -7.230 1.00 95.94 91 ALA A C 1
ATOM 749 O O . ALA A 1 91 ? 10.584 -5.953 -6.669 1.00 95.94 91 ALA A O 1
ATOM 750 N N . ASN A 1 92 ? 12.237 -4.437 -6.665 1.00 95.50 92 ASN A N 1
ATOM 751 C CA . ASN A 1 92 ? 11.966 -3.958 -5.308 1.00 95.50 92 ASN A CA 1
ATOM 752 C C . ASN A 1 92 ? 10.549 -3.388 -5.153 1.00 95.50 92 ASN A C 1
ATOM 754 O O . ASN A 1 92 ? 9.891 -3.642 -4.148 1.00 95.50 92 ASN A O 1
ATOM 758 N N . ILE A 1 93 ? 10.067 -2.629 -6.144 1.00 95.88 93 ILE A N 1
ATOM 759 C CA . ILE A 1 93 ? 8.686 -2.122 -6.140 1.00 95.88 93 ILE A CA 1
ATOM 760 C C . ILE A 1 93 ? 7.698 -3.291 -6.145 1.00 95.88 93 ILE A C 1
ATOM 762 O O . ILE A 1 93 ? 6.764 -3.292 -5.349 1.00 95.88 93 ILE A O 1
ATOM 766 N N . LYS A 1 94 ? 7.924 -4.300 -6.994 1.00 94.56 94 LYS A N 1
ATOM 767 C CA . LYS A 1 94 ? 7.063 -5.483 -7.072 1.00 94.56 94 LYS A CA 1
ATOM 768 C C . LYS A 1 94 ? 6.997 -6.231 -5.737 1.00 94.56 94 LYS A C 1
ATOM 770 O O . LYS A 1 94 ? 5.902 -6.548 -5.295 1.00 94.56 94 LYS A O 1
ATOM 775 N N . ILE A 1 95 ? 8.136 -6.439 -5.075 1.00 93.44 95 ILE A N 1
ATOM 776 C CA . ILE A 1 95 ? 8.184 -7.073 -3.747 1.00 93.44 95 ILE A CA 1
ATOM 777 C C . ILE A 1 95 ? 7.349 -6.277 -2.735 1.00 93.44 95 ILE A C 1
ATOM 779 O O . ILE A 1 95 ? 6.591 -6.862 -1.970 1.00 93.44 95 ILE A O 1
ATOM 783 N N . GLY A 1 96 ? 7.437 -4.943 -2.755 1.00 94.38 96 GLY A N 1
ATOM 784 C CA . GLY A 1 96 ? 6.610 -4.095 -1.893 1.00 94.38 96 GLY A CA 1
ATOM 785 C C . GLY A 1 96 ? 5.107 -4.255 -2.155 1.00 94.38 96 GLY A C 1
ATOM 786 O O . GLY A 1 96 ? 4.321 -4.263 -1.213 1.00 94.38 96 GLY A O 1
ATOM 787 N N . PHE A 1 97 ? 4.698 -4.426 -3.415 1.00 93.88 97 PHE A N 1
ATOM 788 C CA . PHE A 1 97 ? 3.305 -4.734 -3.753 1.00 93.88 97 PHE A CA 1
ATOM 789 C C . PHE A 1 97 ? 2.883 -6.127 -3.288 1.00 93.88 97 PHE A C 1
ATOM 791 O O . PHE A 1 97 ? 1.803 -6.252 -2.718 1.00 93.88 97 PHE A O 1
ATOM 798 N N . ASP A 1 98 ? 3.728 -7.140 -3.481 1.00 91.56 98 ASP A N 1
ATOM 799 C CA . ASP A 1 98 ? 3.457 -8.507 -3.026 1.00 91.56 98 ASP A CA 1
ATOM 800 C C . ASP A 1 98 ? 3.239 -8.522 -1.489 1.00 91.56 98 ASP A C 1
ATOM 802 O O . ASP A 1 98 ? 2.248 -9.063 -1.007 1.00 91.56 98 ASP A O 1
ATOM 806 N N . GLN A 1 99 ? 4.055 -7.783 -0.724 1.00 92.81 99 GLN A N 1
ATOM 807 C CA . GLN A 1 99 ? 3.871 -7.607 0.728 1.00 92.81 99 GLN A CA 1
ATOM 808 C C . GLN A 1 99 ? 2.557 -6.907 1.107 1.00 92.81 99 GLN A C 1
ATOM 810 O O . GLN A 1 99 ? 1.937 -7.250 2.114 1.00 92.81 99 GLN A O 1
ATOM 815 N N . LEU A 1 100 ? 2.132 -5.898 0.338 1.00 93.25 100 LEU A N 1
ATOM 816 C CA . LEU A 1 100 ? 0.854 -5.223 0.581 1.00 93.25 100 LEU A CA 1
ATOM 817 C C . LEU A 1 100 ? -0.331 -6.167 0.362 1.00 93.25 100 LEU A C 1
ATOM 819 O O . LEU A 1 100 ? -1.292 -6.100 1.126 1.00 93.25 100 LEU A O 1
ATOM 823 N N . VAL A 1 101 ? -0.261 -7.044 -0.644 1.00 92.56 101 VAL A N 1
ATOM 824 C CA . VAL A 1 101 ? -1.293 -8.065 -0.878 1.00 92.56 101 VAL A CA 1
ATOM 825 C C . VAL A 1 101 ? -1.373 -9.027 0.307 1.00 92.56 101 VAL A C 1
ATOM 827 O O . VAL A 1 101 ? -2.471 -9.276 0.790 1.00 92.56 101 VAL A O 1
ATOM 830 N N . ASP A 1 102 ? -0.236 -9.483 0.835 1.00 91.62 102 ASP A N 1
ATOM 831 C CA . ASP A 1 102 ? -0.211 -10.424 1.963 1.00 91.62 102 ASP A CA 1
ATOM 832 C C . ASP A 1 102 ? -0.739 -9.818 3.279 1.00 91.62 102 ASP A C 1
ATOM 834 O O . ASP A 1 102 ? -1.351 -10.513 4.091 1.00 91.62 102 ASP A O 1
ATOM 838 N N . MET A 1 103 ? -0.499 -8.524 3.524 1.00 92.44 103 MET A N 1
ATOM 839 C CA . MET A 1 103 ? -0.890 -7.859 4.776 1.00 92.44 103 MET A CA 1
ATOM 840 C C . MET A 1 103 ? -2.351 -7.402 4.819 1.00 92.44 103 MET A C 1
ATOM 842 O O . MET A 1 103 ? -2.903 -7.237 5.910 1.00 92.44 103 MET A O 1
ATOM 846 N N . VAL A 1 104 ? -2.963 -7.118 3.668 1.00 93.12 104 VAL A N 1
ATOM 847 C CA . VAL A 1 104 ? -4.317 -6.556 3.594 1.00 93.12 104 VAL A CA 1
ATOM 848 C C . VAL A 1 104 ? -5.321 -7.699 3.406 1.00 93.12 104 VAL A C 1
ATOM 850 O O . VAL A 1 104 ? -5.404 -8.246 2.312 1.00 93.12 104 VAL A O 1
ATOM 853 N N . PRO A 1 105 ? -6.180 -8.016 4.395 1.00 89.38 105 PRO A N 1
ATOM 854 C CA . PRO A 1 105 ? -7.059 -9.193 4.335 1.00 89.38 105 PRO A CA 1
ATOM 855 C C . PRO A 1 105 ? -8.095 -9.159 3.207 1.00 89.38 105 PRO A C 1
ATOM 857 O O . PRO A 1 105 ? -8.671 -10.178 2.844 1.00 89.38 105 PRO A O 1
ATOM 860 N N . THR A 1 106 ? -8.379 -7.963 2.688 1.00 87.19 106 THR A N 1
ATOM 861 C CA . THR A 1 106 ? -9.330 -7.758 1.587 1.00 87.19 106 THR A CA 1
ATOM 862 C C . THR A 1 106 ? -8.701 -7.945 0.212 1.00 87.19 106 THR A C 1
ATOM 864 O O . THR A 1 106 ? -9.413 -7.814 -0.784 1.00 87.19 106 THR A O 1
ATOM 867 N N . LEU A 1 107 ? -7.391 -8.209 0.157 1.00 87.31 107 LEU A N 1
ATOM 868 C CA . LEU A 1 107 ? -6.677 -8.504 -1.068 1.00 87.31 107 LEU A CA 1
ATOM 869 C C . LEU A 1 107 ? -6.406 -10.014 -1.176 1.00 87.31 107 LEU A C 1
ATOM 871 O O . LEU A 1 107 ? -5.803 -10.606 -0.292 1.00 87.31 107 LEU A O 1
ATOM 875 N N . ASP A 1 108 ? -6.847 -10.642 -2.267 1.00 78.00 108 ASP A N 1
ATOM 876 C CA . ASP A 1 108 ? -6.442 -11.990 -2.664 1.00 78.00 108 ASP A CA 1
ATOM 877 C C . ASP A 1 108 ? -5.278 -11.981 -3.680 1.00 78.00 108 ASP A C 1
ATOM 879 O O . ASP A 1 108 ? -4.963 -10.971 -4.320 1.00 78.00 108 ASP A O 1
ATOM 883 N N . GLY A 1 109 ? -4.655 -13.148 -3.891 1.00 68.50 109 GLY A N 1
ATOM 884 C CA . GLY A 1 109 ? -3.604 -13.347 -4.903 1.00 68.50 109 GLY A CA 1
ATOM 885 C C . GLY A 1 109 ? -4.071 -13.185 -6.363 1.00 68.50 109 GLY A C 1
ATOM 886 O O . GLY A 1 109 ? -3.276 -13.354 -7.296 1.00 68.50 109 GLY A O 1
ATOM 887 N N . SER A 1 110 ? -5.351 -12.869 -6.591 1.00 70.62 110 SER A N 1
ATOM 888 C CA . SER A 1 110 ? -5.917 -12.584 -7.909 1.00 70.62 110 SER A CA 1
ATOM 889 C C . SER A 1 110 ? -5.926 -11.088 -8.238 1.00 70.62 110 SER A C 1
ATOM 891 O O . SER A 1 110 ? -6.101 -10.728 -9.409 1.00 70.62 110 SER A O 1
ATOM 893 N N . HIS A 1 111 ? -5.713 -10.189 -7.274 1.00 69.56 111 HIS A N 1
ATOM 894 C CA . HIS A 1 111 ? -5.683 -8.754 -7.552 1.00 69.56 111 HIS A CA 1
ATOM 895 C C . HIS A 1 111 ? -4.362 -8.324 -8.192 1.00 69.56 111 HIS A C 1
ATOM 897 O O . HIS A 1 111 ? -3.365 -8.052 -7.533 1.00 69.56 111 HIS A O 1
ATOM 903 N N . ARG A 1 112 ? -4.367 -8.229 -9.525 1.00 70.31 112 ARG A N 1
ATOM 904 C CA . ARG A 1 112 ? -3.188 -7.840 -10.316 1.00 70.31 112 ARG A CA 1
ATOM 905 C C . ARG A 1 112 ? -3.016 -6.333 -10.506 1.00 70.31 112 ARG A C 1
ATOM 907 O O . ARG A 1 112 ? -1.962 -5.906 -10.965 1.00 70.31 112 ARG A O 1
ATOM 914 N N . SER A 1 113 ? -4.034 -5.522 -10.218 1.00 89.06 113 SER A N 1
ATOM 915 C CA . SER A 1 113 ? -3.982 -4.079 -10.484 1.00 89.06 113 SER A CA 1
ATOM 916 C C . SER A 1 113 ? -3.348 -3.305 -9.327 1.00 89.06 113 SER A C 1
ATOM 918 O O . SER A 1 113 ? -3.940 -3.217 -8.250 1.00 89.06 113 SER A O 1
ATOM 920 N N . GLU A 1 114 ? -2.205 -2.668 -9.590 1.00 92.12 114 GLU A N 1
ATOM 921 C CA . GLU A 1 114 ? -1.460 -1.826 -8.637 1.00 92.12 114 GLU A CA 1
ATOM 922 C C . GLU A 1 114 ? -2.343 -0.744 -7.987 1.00 92.12 114 GLU A C 1
ATOM 924 O O . GLU A 1 114 ? -2.288 -0.529 -6.779 1.00 92.12 114 GLU A O 1
ATOM 929 N N . SER A 1 115 ? -3.220 -0.099 -8.764 1.00 94.00 115 SER A N 1
ATOM 930 C CA . SER A 1 115 ? -4.125 0.944 -8.260 1.00 94.00 115 SER A CA 1
ATOM 931 C C . SER A 1 115 ? -5.123 0.427 -7.219 1.00 94.00 115 SER A C 1
ATOM 933 O O . SER A 1 115 ? -5.388 1.107 -6.228 1.00 94.00 115 SER A O 1
ATOM 935 N N . LEU A 1 116 ? -5.654 -0.782 -7.414 1.00 92.62 116 LEU A N 1
ATOM 936 C CA . LEU A 1 116 ? -6.595 -1.407 -6.483 1.00 92.62 116 LEU A CA 1
ATOM 937 C C . LEU A 1 116 ? -5.897 -1.825 -5.190 1.00 92.62 116 LEU A C 1
ATOM 939 O O . LEU A 1 116 ? -6.453 -1.601 -4.118 1.00 92.62 116 LEU A O 1
ATOM 943 N N . VAL A 1 117 ? -4.677 -2.369 -5.287 1.00 93.69 117 VAL A N 1
ATOM 944 C CA . VAL A 1 117 ? -3.863 -2.721 -4.113 1.00 93.69 117 VAL A CA 1
ATOM 945 C C . VAL A 1 117 ? -3.638 -1.489 -3.240 1.00 93.69 117 VAL A C 1
ATOM 947 O O . VAL A 1 117 ? -3.901 -1.534 -2.039 1.00 93.69 117 VAL A O 1
ATOM 950 N N . LEU A 1 118 ? -3.244 -0.359 -3.837 1.00 95.81 118 LEU A N 1
ATOM 951 C CA . LEU A 1 118 ? -3.061 0.895 -3.098 1.00 95.81 118 LEU A CA 1
ATOM 952 C C . LEU A 1 118 ? -4.367 1.391 -2.468 1.00 95.81 118 LEU A C 1
ATOM 954 O O . LEU A 1 118 ? -4.377 1.752 -1.293 1.00 95.81 118 LEU A O 1
ATOM 958 N N . GLN A 1 119 ? -5.473 1.379 -3.217 1.00 95.00 119 GLN A N 1
ATOM 959 C CA . GLN A 1 119 ? -6.771 1.832 -2.714 1.00 95.00 119 GLN A CA 1
ATOM 960 C C . GLN A 1 119 ? -7.230 1.006 -1.502 1.00 95.00 119 GLN A C 1
ATOM 962 O O . GLN A 1 119 ? -7.547 1.568 -0.455 1.00 95.00 119 GLN A O 1
ATOM 967 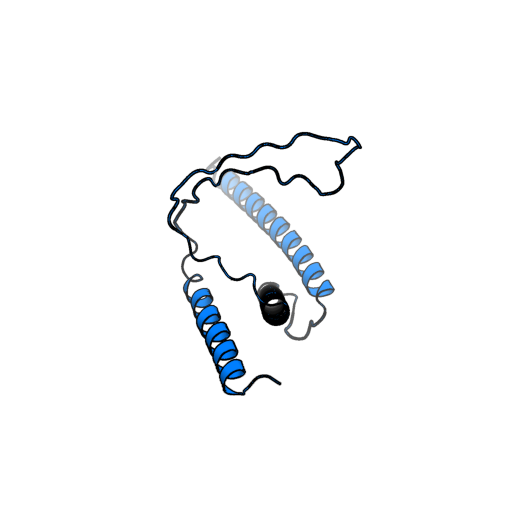N N . LYS A 1 120 ? -7.201 -0.326 -1.615 1.00 94.31 120 LYS A N 1
ATOM 968 C CA . LYS A 1 120 ? -7.580 -1.239 -0.527 1.00 94.31 120 LYS A CA 1
ATOM 969 C C . LYS A 1 120 ? -6.653 -1.130 0.676 1.00 94.31 120 LYS A C 1
ATOM 971 O O . LYS A 1 120 ? -7.128 -1.187 1.805 1.00 94.31 120 LYS A O 1
ATOM 976 N N . SER A 1 121 ? -5.360 -0.904 0.444 1.00 95.62 121 SER A N 1
ATOM 977 C CA . SER A 1 121 ? -4.394 -0.659 1.520 1.00 95.62 121 SER A CA 1
ATOM 978 C C . SER A 1 121 ? -4.750 0.597 2.319 1.00 95.62 121 SER A C 1
ATOM 980 O O . SER A 1 121 ? -4.738 0.573 3.547 1.00 95.62 121 SER A O 1
ATOM 982 N N . VAL A 1 122 ? -5.117 1.692 1.642 1.00 97.00 122 VAL A N 1
ATOM 983 C CA . VAL A 1 122 ? -5.541 2.934 2.310 1.00 97.00 122 VAL A CA 1
ATOM 984 C C . VAL A 1 122 ? -6.824 2.722 3.112 1.00 97.00 122 VAL A C 1
ATOM 986 O O . VAL A 1 122 ? -6.920 3.201 4.242 1.00 97.00 122 VAL A O 1
ATOM 989 N N . ASP A 1 123 ? -7.798 2.010 2.549 1.00 96.31 123 ASP A N 1
ATOM 990 C CA . ASP A 1 123 ? -9.056 1.720 3.240 1.00 96.31 123 ASP A CA 1
ATOM 991 C C . ASP A 1 123 ? -8.820 0.857 4.487 1.00 96.31 123 ASP A C 1
ATOM 993 O O . ASP A 1 123 ? -9.299 1.201 5.567 1.00 96.31 123 ASP A O 1
ATOM 997 N N . TYR A 1 124 ? -7.967 -0.164 4.387 1.00 96.94 124 TYR A N 1
ATOM 998 C CA . TYR A 1 124 ? -7.598 -1.000 5.528 1.00 96.94 124 TYR A CA 1
ATOM 999 C C . TYR A 1 124 ? -6.889 -0.213 6.640 1.00 96.94 124 TYR A C 1
ATOM 1001 O O . TYR A 1 124 ? -7.208 -0.383 7.815 1.00 96.94 124 TYR A O 1
ATOM 1009 N N . ILE A 1 125 ? -5.990 0.718 6.297 1.00 97.69 125 ILE A N 1
ATOM 1010 C CA . ILE A 1 125 ? -5.358 1.607 7.289 1.00 97.69 125 ILE A CA 1
ATOM 1011 C C . ILE A 1 125 ? -6.409 2.448 8.025 1.00 97.69 125 ILE A C 1
ATOM 1013 O O . ILE A 1 125 ? -6.310 2.628 9.240 1.00 97.69 125 ILE A O 1
ATOM 1017 N N . ARG A 1 126 ? -7.416 2.974 7.317 1.00 97.69 126 ARG A N 1
ATOM 1018 C CA . ARG A 1 126 ? -8.489 3.763 7.945 1.00 97.69 126 ARG A CA 1
ATOM 1019 C C . ARG A 1 126 ? -9.286 2.925 8.936 1.00 97.69 126 ARG A C 1
ATOM 1021 O O . ARG A 1 126 ? -9.609 3.431 10.008 1.00 97.69 126 ARG A O 1
ATOM 1028 N N . ASP A 1 127 ? -9.582 1.677 8.597 1.00 97.00 127 ASP A N 1
ATOM 1029 C CA . ASP A 1 127 ? -10.333 0.783 9.476 1.00 97.00 127 ASP A CA 1
ATOM 1030 C C . ASP A 1 127 ? -9.506 0.372 10.701 1.00 97.00 127 ASP A C 1
ATOM 1032 O O . ASP A 1 127 ? -9.982 0.529 11.821 1.00 97.00 127 ASP A O 1
ATOM 1036 N N . LEU A 1 128 ? -8.219 0.044 10.532 1.00 97.69 128 LEU A N 1
ATOM 1037 C CA . LEU A 1 128 ? -7.306 -0.199 11.659 1.00 97.69 128 LEU A CA 1
ATOM 1038 C C . LEU A 1 128 ? -7.215 0.996 12.619 1.00 97.69 128 LEU A C 1
ATOM 1040 O O . LEU A 1 128 ? -7.124 0.819 13.835 1.00 97.69 128 LEU A O 1
ATOM 1044 N N . VAL A 1 129 ? -7.224 2.228 12.097 1.00 98.00 129 VAL A N 1
ATOM 1045 C CA . VAL A 1 129 ? -7.221 3.437 12.933 1.00 98.00 129 VAL A CA 1
ATOM 1046 C C . VAL A 1 129 ? -8.508 3.543 13.747 1.00 98.00 129 VAL A C 1
ATOM 1048 O O . VAL A 1 129 ? -8.412 3.795 14.950 1.00 98.00 129 VAL A O 1
ATOM 1051 N N . LYS A 1 130 ? -9.674 3.315 13.125 1.00 97.75 130 LYS A N 1
ATOM 1052 C CA . LYS A 1 130 ? -10.972 3.311 13.819 1.00 97.75 130 LYS A CA 1
ATOM 1053 C C . LYS A 1 130 ? -11.011 2.241 14.905 1.00 97.75 130 LYS A C 1
ATOM 1055 O O . LYS A 1 130 ? -11.357 2.559 16.039 1.00 97.75 130 LYS A O 1
ATOM 1060 N N . ASP A 1 131 ? -10.592 1.019 14.586 1.00 97.25 131 ASP A N 1
ATOM 1061 C CA . ASP A 1 131 ? -10.583 -0.102 15.528 1.00 97.25 131 ASP A CA 1
ATOM 1062 C C . ASP A 1 131 ? -9.674 0.195 16.720 1.00 97.25 131 ASP A C 1
ATOM 1064 O O . ASP A 1 131 ? -10.071 0.035 17.872 1.00 97.25 131 ASP A O 1
ATOM 1068 N N . LYS A 1 132 ? -8.470 0.719 16.460 1.00 97.75 132 LYS A N 1
ATOM 1069 C CA . LYS A 1 132 ? -7.521 1.142 17.497 1.00 97.75 132 LYS A CA 1
ATOM 1070 C C . LYS A 1 132 ? -8.103 2.242 18.393 1.00 97.75 132 LYS A C 1
ATOM 1072 O O . LYS A 1 132 ? -7.848 2.229 19.596 1.00 97.75 132 LYS A O 1
ATOM 1077 N N . ASP A 1 133 ? -8.842 3.204 17.843 1.00 97.81 133 ASP A N 1
ATOM 1078 C CA . ASP A 1 133 ? -9.463 4.271 18.639 1.00 97.81 133 ASP A CA 1
ATOM 1079 C C . ASP A 1 133 ? -10.656 3.752 19.459 1.00 97.81 133 ASP A C 1
ATOM 1081 O O . ASP A 1 133 ? -10.733 4.051 20.651 1.00 97.81 133 ASP A O 1
ATOM 1085 N N . GLY A 1 134 ? -11.495 2.883 18.889 1.00 97.75 134 GLY A N 1
ATOM 1086 C CA . GLY A 1 134 ? -12.578 2.216 19.619 1.00 97.75 134 GLY A CA 1
ATOM 1087 C C . GLY A 1 134 ? -12.065 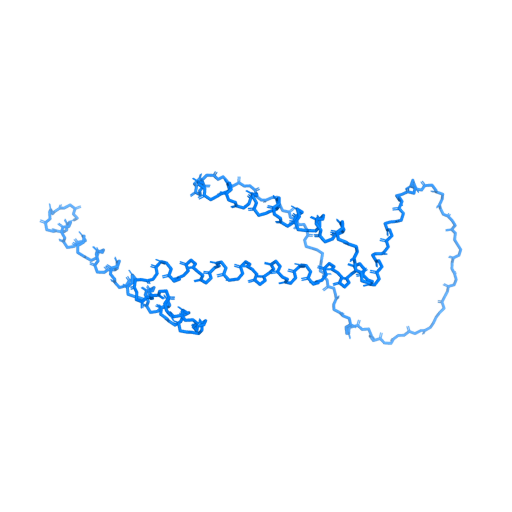1.322 20.754 1.00 97.75 134 GLY A C 1
ATOM 1088 O O . GLY A 1 134 ? -12.597 1.347 21.862 1.00 97.75 134 GLY A O 1
ATOM 1089 N N . LEU A 1 135 ? -10.968 0.590 20.535 1.00 97.00 135 LEU A N 1
ATOM 1090 C CA . LEU A 1 135 ? -10.339 -0.217 21.584 1.00 97.00 135 LEU A CA 1
ATOM 1091 C C . LEU A 1 135 ? -9.791 0.653 22.722 1.00 97.00 135 LEU A C 1
ATOM 1093 O O . LEU A 1 135 ? -9.920 0.295 23.890 1.00 97.00 135 LEU A O 1
ATOM 1097 N N . LYS A 1 136 ? -9.208 1.814 22.400 1.00 96.56 136 LYS A N 1
ATOM 1098 C CA . LYS A 1 136 ? -8.736 2.776 23.409 1.00 96.56 136 LYS A CA 1
ATOM 1099 C C . LYS A 1 136 ? -9.879 3.357 24.228 1.00 96.56 136 LYS A C 1
ATOM 1101 O O . LYS A 1 136 ? -9.723 3.518 25.436 1.00 96.56 136 LYS A O 1
ATOM 1106 N N . GLU A 1 137 ? -10.995 3.685 23.590 1.00 96.62 137 GLU A N 1
ATOM 1107 C CA . GLU A 1 137 ? -12.196 4.140 24.288 1.00 96.62 137 GLU A CA 1
ATOM 1108 C C . GLU A 1 137 ? -12.716 3.050 25.223 1.00 96.62 137 GLU A C 1
ATOM 1110 O O . GLU A 1 137 ? -12.903 3.302 26.412 1.00 96.62 137 GLU A O 1
ATOM 1115 N N . ARG A 1 138 ? -12.790 1.805 24.741 1.00 94.56 138 ARG A N 1
ATOM 1116 C CA . ARG A 1 138 ? -13.226 0.675 25.560 1.00 94.56 138 ARG A CA 1
ATOM 1117 C C . ARG A 1 138 ? -12.320 0.424 26.763 1.00 94.56 138 ARG A C 1
ATOM 1119 O O . ARG A 1 138 ? -12.811 0.142 27.852 1.00 94.56 138 ARG A O 1
ATOM 1126 N N . VAL A 1 139 ? -11.005 0.554 26.591 1.00 95.56 139 VAL A N 1
ATOM 1127 C CA . VAL A 1 139 ? -10.046 0.476 27.703 1.00 95.56 139 VAL A CA 1
ATOM 1128 C C . VAL A 1 139 ? -10.305 1.585 28.723 1.00 95.56 139 VAL A C 1
ATOM 1130 O O . VAL A 1 139 ? -10.359 1.292 29.913 1.00 95.56 139 VAL A O 1
ATOM 1133 N N . ARG A 1 140 ? -10.528 2.832 28.286 1.00 93.81 140 ARG A N 1
ATOM 1134 C CA . ARG A 1 140 ? -10.830 3.952 29.197 1.00 93.81 140 ARG A CA 1
ATOM 1135 C C . ARG A 1 140 ? -12.126 3.740 29.970 1.00 93.81 140 ARG A C 1
ATOM 1137 O O . ARG A 1 140 ? -12.157 3.997 31.168 1.00 93.81 140 ARG A O 1
ATOM 1144 N N . GLU A 1 141 ? -13.178 3.264 29.308 1.00 94.06 141 GLU A N 1
ATOM 1145 C CA . GLU A 1 141 ? -14.447 2.937 29.966 1.00 94.06 141 GLU A CA 1
ATOM 1146 C C . GLU A 1 141 ? -14.256 1.877 31.051 1.00 94.06 141 GLU A C 1
ATOM 1148 O O . GLU A 1 141 ? -14.747 2.032 32.167 1.00 94.06 141 GLU A O 1
ATOM 1153 N N . LEU A 1 142 ? -13.522 0.806 30.737 1.00 93.25 142 LEU A N 1
ATOM 1154 C CA . LEU A 1 142 ? -13.246 -0.263 31.692 1.00 93.25 142 LEU A CA 1
ATOM 1155 C C . LEU A 1 142 ? -12.382 0.225 32.861 1.00 93.25 142 LEU A C 1
ATOM 1157 O O . LEU A 1 142 ? -12.665 -0.138 33.996 1.00 93.25 142 LEU A O 1
ATOM 1161 N N . GLN A 1 143 ? -11.386 1.079 32.611 1.00 92.62 143 GLN A N 1
ATOM 1162 C CA . GLN A 1 143 ? -10.568 1.698 33.661 1.00 92.62 143 GLN A CA 1
ATOM 1163 C C . GLN A 1 143 ? -11.396 2.603 34.585 1.00 92.62 143 GLN A C 1
ATOM 1165 O O . GLN A 1 143 ? -11.240 2.538 35.803 1.00 92.62 143 GLN A O 1
ATOM 1170 N N . ALA A 1 144 ? -12.317 3.392 34.023 1.00 91.69 144 ALA A N 1
ATOM 1171 C CA . ALA A 1 144 ? -13.243 4.213 34.800 1.00 91.69 144 ALA A CA 1
ATOM 1172 C C . ALA A 1 144 ? -14.204 3.354 35.643 1.00 91.69 144 ALA A C 1
ATOM 1174 O O . ALA A 1 144 ? -14.479 3.682 36.794 1.00 91.69 144 ALA A O 1
ATOM 1175 N N . LEU A 1 145 ? -14.682 2.226 35.101 1.00 90.75 145 LEU A N 1
ATOM 1176 C CA . LEU A 1 145 ? -15.522 1.271 35.835 1.00 90.75 145 LEU A CA 1
ATOM 1177 C C . LEU A 1 145 ? -14.769 0.563 36.967 1.00 90.75 145 LEU A C 1
ATOM 1179 O O . LEU A 1 145 ? -15.364 0.288 38.007 1.00 90.75 145 LEU A O 1
ATOM 1183 N N . LEU A 1 146 ? -13.482 0.264 36.774 1.00 89.38 146 LEU A N 1
ATOM 1184 C CA . LEU A 1 146 ? -12.637 -0.351 37.799 1.00 89.38 146 LEU A CA 1
ATOM 1185 C C . LEU A 1 146 ? -12.201 0.640 38.893 1.00 89.38 146 LEU A C 1
ATOM 1187 O O . LEU A 1 146 ? -11.626 0.216 39.893 1.00 89.38 146 LEU A O 1
ATOM 1191 N N . GLY A 1 147 ? -12.474 1.939 38.720 1.00 79.25 147 GLY A N 1
ATOM 1192 C CA . GLY A 1 147 ? -12.081 2.989 39.662 1.00 79.25 147 GLY A CA 1
ATOM 1193 C C . GLY A 1 147 ? -10.574 3.259 39.694 1.00 79.25 147 GLY A C 1
ATOM 1194 O O . GLY A 1 147 ? -10.078 3.808 40.673 1.00 79.25 147 GLY A O 1
ATOM 1195 N N . GLU A 1 148 ? -9.839 2.866 38.648 1.00 70.94 148 GLU A N 1
ATOM 1196 C CA . GLU A 1 148 ? -8.397 3.131 38.510 1.00 70.94 148 GLU A CA 1
ATOM 1197 C C . GLU A 1 148 ? -8.097 4.538 37.952 1.00 70.94 148 GLU A C 1
ATOM 1199 O O . GLU A 1 148 ? -6.936 4.881 37.716 1.00 70.94 148 GLU A O 1
ATOM 1204 N N . LEU A 1 149 ? -9.137 5.356 37.752 1.00 53.50 149 LEU A N 1
ATOM 1205 C CA . LEU A 1 149 ? -9.084 6.724 37.238 1.00 53.50 149 LEU A CA 1
ATOM 1206 C C . LEU A 1 149 ? -9.888 7.683 38.119 1.00 53.50 149 LEU A C 1
ATOM 1208 O O . LEU A 1 149 ? -11.039 7.333 38.463 1.00 53.50 149 LEU A O 1
#